Protein 7DVI (pdb70)

Solvent-accessible surface area: 7255 Å² total; per-residue (Å²): 140,124,14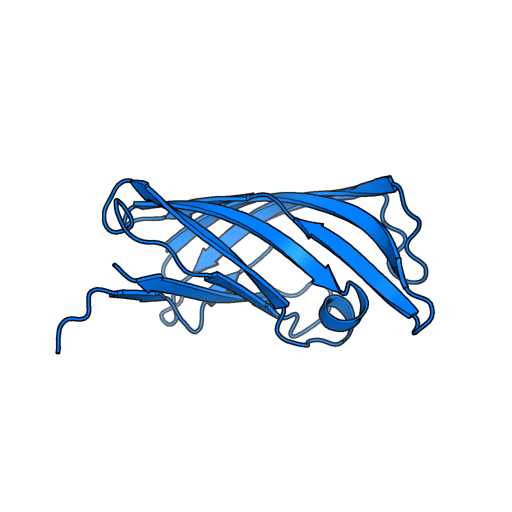4,118,52,25,69,29,95,37,2,94,5,18,93,82,149,58,104,74,98,11,70,78,91,82,6,74,91,41,32,65,1,55,20,82,10,40,0,35,21,94,87,133,111,94,1,10,48,0,90,9,93,24,44,0,108,98,98,114,169,78,38,21,11,23,0,54,10,32,2,50,0,96,16,142,38,10,46,0,47,0,64,5,98,6,32,13,46,50,14,75,115,27,67,92,11,8,2,88,6,69,8,84,58,45,67,0,156,68,8,85,20,98,4,28,23,76,30,100,93,95,150,92,38,24,44,0,58,0,11,0,57,92

Nearest PDB structures (foldseek):
  7dvi-assembly1_A-2  TM=1.008E+00  e=1.169E-26  Parafrankia colletiae
  7pxo-assembly2_C  TM=9.212E-01  e=8.641E-16  Micromonospora maris AB-18-032
  5dyq-assembly1_D  TM=9.225E-01  e=2.280E-15  Micromonospora maris AB-18-032
  8qfu-assembly1_B  TM=9.357E-01  e=4.906E-15  Micromonospora maris AB-18-032
  5bu3-assembly2_D  TM=8.632E-01  e=4.086E-08  Streptomyces rugosporus

Foldseek 3Di:
DDKDKDKFFQKWKAWPDKDWPAPLVDGDFFTKMWTKIWIAGNVRHTFFIKTWMKTQHDADPVGFGKMKIWIWTDTPQFIKTFIDIDRSVCQVVFHKDWGKMATDTGPRDVWIDIKIWGDPDPNGTITIMDMIMD

Organism: NCBI:txid573497

Radius of gyration: 14.9 Å; Cα contacts (8 Å, |Δi|>4): 375; chains: 1; bounding box: 47×28×32 Å

B-factor: mean 39.36, std 11.71, range [22.22, 91.81]

Sequence (134 aa):
GSHMSVVHEGIWEPQIRNEQNVNVADPQVGQIGSYYDELYDSSRRELLGITIGRYEIRYKKVGGAVLTYYSSEDLFLRRDGIIHAEGWADFNDVKNGVWVGYPAVGLDGVYRGLDGRREWRVIEPDQPVEARISLHG

Secondary structure (DSSP, 8-state):
----EEEEEEEEE-EEEEEE---SSS--TT-EEEEEEEEE-TTS-EEEEEEEEEEEEEE-TT--EEEEEEEEEEETTEEEEEEEEEEHHHHHTT--EEEEEEEEEETTBT-EEEEEEE-SSTTSPEEEEEEEE-

Structure (mmCIF, N/CA/C/O backbone):
data_7DVI
#
_entry.id   7DVI
#
_cell.length_a   104.437
_cell.length_b   104.437
_cell.length_c   67.661
_cell.angle_alpha   90.000
_cell.angle_beta   90.000
_cell.angle_gamma   120.000
#
_symmetry.space_group_name_H-M   'P 64 2 2'
#
loop_
_entity.id
_entity.type
_entity.pdbx_description
1 polymer 'AOC_like domain-containing protein'
2 non-polymer 1,2-ETHANEDIOL
3 non-polymer 'DIMETHYL SULFOXIDE'
4 water water
#
loop_
_atom_site.group_PDB
_atom_site.id
_atom_site.type_symbol
_atom_site.label_atom_id
_atom_site.label_alt_id
_atom_site.label_comp_id
_atom_site.label_asym_id
_atom_site.label_entity_id
_atom_site.label_seq_id
_atom_site.pdbx_PDB_ins_code
_atom_site.Cartn_x
_atom_site.Cartn_y
_atom_site.Cartn_z
_atom_site.occupancy
_atom_site.B_iso_or_equiv
_atom_site.auth_seq_id
_atom_site.auth_comp_id
_atom_site.auth_asym_id
_atom_site.auth_atom_id
_atom_site.pdbx_PDB_model_num
ATOM 1 N N . GLY A 1 18 ? -57.731 62.276 23.668 1.00 61.43 -2 GLY A N 1
ATOM 2 C CA . GLY A 1 18 ? -58.692 61.158 23.851 1.00 57.00 -2 GLY A CA 1
ATOM 3 C C . GLY A 1 18 ? -58.240 60.121 24.872 1.00 57.15 -2 GLY A C 1
ATOM 4 O O . GLY A 1 18 ? -58.704 60.188 26.018 1.00 49.56 -2 GLY A O 1
ATOM 5 N N . SER A 1 19 ? -57.427 59.142 24.459 1.00 50.08 -1 SER A N 1
ATOM 6 C CA . SER A 1 19 ? -57.127 57.913 25.227 1.00 43.74 -1 SER A CA 1
ATOM 7 C C . SER A 1 19 ? -55.675 57.960 25.740 1.00 51.79 -1 SER A C 1
ATOM 8 O O . SER A 1 19 ? -54.753 58.245 24.954 1.00 49.26 -1 SER A O 1
ATOM 11 N N . HIS A 1 20 ? -55.481 57.814 27.049 1.00 48.62 0 HIS A N 1
ATOM 12 C CA . HIS A 1 20 ? -54.163 57.853 27.740 1.00 46.01 0 HIS A CA 1
ATOM 13 C C . HIS A 1 20 ? -54.178 56.809 28.866 1.00 49.97 0 HIS A C 1
ATOM 14 O O . HIS A 1 20 ? -55.182 56.746 29.633 1.00 44.21 0 HIS A O 1
ATOM 21 N N . MET A 1 21 ? -53.138 55.972 28.919 1.00 36.18 1 MET A N 1
ATOM 22 C CA . MET A 1 21 ? -52.824 55.048 30.035 1.00 36.98 1 MET A CA 1
ATOM 23 C C . MET A 1 21 ? -51.410 55.398 30.506 1.00 38.74 1 MET A C 1
ATOM 24 O O . MET A 1 21 ? -50.505 55.504 29.621 1.00 34.97 1 MET A O 1
ATOM 29 N N . SER A 1 22 ? -51.213 55.603 31.806 1.00 34.49 2 SER A N 1
ATOM 30 C CA . SER A 1 22 ? -49.870 55.934 32.316 1.00 39.67 2 SER A CA 1
ATOM 31 C C . SER A 1 22 ? -49.665 55.494 33.757 1.00 41.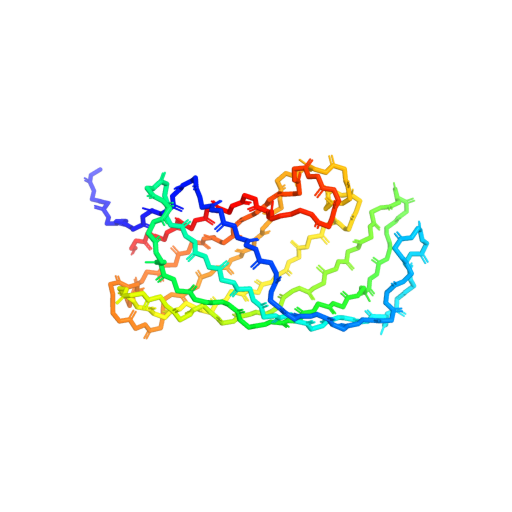20 2 SER A C 1
ATOM 32 O O . SER A 1 22 ? -50.675 55.302 34.521 1.00 36.44 2 SER A O 1
ATOM 35 N N . VAL A 1 23 ? -48.397 55.212 34.068 1.00 33.43 3 VAL A N 1
ATOM 36 C CA . VAL A 1 23 ? -47.871 54.987 35.439 1.00 31.16 3 VAL A CA 1
ATOM 37 C C . VAL A 1 23 ? -46.724 55.968 35.660 1.00 42.59 3 VAL A C 1
ATOM 38 O O . VAL A 1 23 ? -45.735 55.934 34.877 1.00 34.77 3 VAL A O 1
ATOM 42 N N . VAL A 1 24 ? -46.864 56.834 36.667 1.00 39.35 4 VAL A N 1
ATOM 43 C CA . VAL A 1 24 ? -45.868 57.885 36.975 1.00 38.11 4 VAL A CA 1
ATOM 44 C C . VAL A 1 24 ? -45.508 57.740 38.441 1.00 39.17 4 VAL A C 1
ATOM 45 O O . VAL A 1 24 ? -46.444 57.656 39.262 1.00 37.64 4 VAL A O 1
ATOM 49 N N . HIS A 1 25 ? -44.214 57.647 38.741 1.00 34.86 5 HIS A N 1
ATOM 50 C CA . HIS A 1 25 ? -43.654 57.760 40.106 1.00 34.04 5 HIS A CA 1
ATOM 51 C C . HIS A 1 25 ? -42.685 58.939 40.108 1.00 39.31 5 HIS A C 1
ATOM 52 O O . HIS A 1 25 ? -41.643 58.847 39.406 1.00 35.73 5 HIS A O 1
ATOM 59 N N . GLU A 1 26 ? -43.026 59.997 40.846 1.00 43.98 6 GLU A N 1
ATOM 60 C CA . GLU A 1 26 ? -42.253 61.264 40.974 1.00 44.51 6 GLU A CA 1
ATOM 61 C C . GLU A 1 26 ? -41.828 61.496 42.433 1.00 46.21 6 GLU A C 1
ATOM 62 O O . GLU A 1 26 ? -42.396 60.821 43.347 1.00 45.29 6 GLU A O 1
ATOM 68 N N . GLY A 1 27 ? -40.830 62.374 42.641 1.00 38.15 7 GLY A N 1
ATOM 69 C CA . GLY A 1 27 ? -40.260 62.669 43.976 1.00 37.30 7 GLY A CA 1
ATOM 70 C C . GLY A 1 27 ? -39.663 61.437 44.583 1.00 39.36 7 GLY A C 1
ATOM 71 O O . GLY A 1 27 ? -39.714 61.255 45.832 1.00 39.71 7 GLY A O 1
ATOM 72 N N . ILE A 1 28 ? -39.078 60.592 43.732 1.00 37.95 8 ILE A N 1
ATOM 73 C CA . ILE A 1 28 ? -38.336 59.413 44.231 1.00 34.88 8 ILE A CA 1
ATOM 74 C C . ILE A 1 28 ? -37.052 59.897 44.895 1.00 37.41 8 ILE A C 1
ATOM 75 O O . ILE A 1 28 ? -36.364 60.779 44.346 1.00 36.73 8 ILE A O 1
ATOM 80 N N . TRP A 1 29 ? -36.755 59.278 46.022 1.00 37.53 9 TRP A N 1
ATOM 81 C CA . TRP A 1 29 ? -35.529 59.445 46.822 1.00 41.96 9 TRP A CA 1
ATOM 82 C C . TRP A 1 29 ? -34.774 58.139 46.581 1.00 36.65 9 TRP A C 1
ATOM 83 O O . TRP A 1 29 ? -35.331 57.060 46.895 1.00 37.17 9 TRP A O 1
ATOM 94 N N . GLU A 1 30 ? -33.563 58.219 46.033 1.00 36.00 10 GLU A N 1
ATOM 95 C CA . GLU A 1 30 ? -32.843 57.027 45.502 1.00 36.46 10 GLU A CA 1
ATOM 96 C C . GLU A 1 30 ? -31.443 56.967 46.101 1.00 41.01 10 GLU A C 1
ATOM 97 O O . GLU A 1 30 ? -30.478 57.516 45.545 1.00 37.10 10 GLU A O 1
ATOM 103 N N . PRO A 1 31 ? -31.284 56.318 47.276 1.00 40.75 11 PRO A N 1
ATOM 104 C CA . PRO A 1 31 ? -29.961 56.158 47.856 1.00 41.38 11 PRO A CA 1
ATOM 105 C C . PRO A 1 31 ? -29.204 55.021 47.183 1.00 44.22 11 PRO A C 1
ATOM 106 O O . PRO A 1 31 ? -29.842 54.010 46.838 1.00 35.88 11 PRO A O 1
ATOM 110 N N . GLN A 1 32 ? -27.880 55.185 47.117 1.00 37.24 12 GLN A N 1
ATOM 111 C CA . GLN A 1 32 ? -26.959 54.186 46.546 1.00 44.17 12 GLN A CA 1
ATOM 112 C C . GLN A 1 32 ? -26.567 53.191 47.630 1.00 45.14 12 GLN A C 1
ATOM 113 O O . GLN A 1 32 ? -26.058 53.637 48.633 1.00 52.11 12 GLN A O 1
ATOM 119 N N . ILE A 1 33 ? -26.773 51.891 47.422 1.00 37.41 13 ILE A N 1
ATOM 120 C CA . ILE A 1 33 ? -26.427 50.844 48.415 1.00 39.24 13 ILE A CA 1
ATOM 121 C C . ILE A 1 33 ? -25.037 50.299 48.099 1.00 45.88 13 ILE A C 1
ATOM 122 O O . ILE A 1 33 ? -24.234 50.005 49.042 1.00 41.27 13 ILE A O 1
ATOM 127 N N . ARG A 1 34 ? -24.721 50.112 46.820 1.00 43.51 14 ARG A N 1
ATOM 128 C CA . ARG A 1 34 ? -23.341 49.676 46.454 1.00 38.84 14 ARG A CA 1
ATOM 129 C C . ARG A 1 34 ? -23.005 50.227 45.070 1.00 40.42 14 ARG A C 1
ATOM 130 O O . ARG A 1 34 ? -23.913 50.300 44.199 1.00 33.51 14 ARG A O 1
ATOM 138 N N . ASN A 1 35 ? -21.755 50.613 44.894 1.00 40.22 15 ASN A N 1
ATOM 139 C CA . ASN A 1 35 ? -21.289 51.088 43.580 1.00 35.09 15 ASN A CA 1
ATOM 140 C C . ASN A 1 35 ? -19.781 50.934 43.546 1.00 42.21 15 ASN A C 1
ATOM 141 O O . ASN A 1 35 ? -19.157 51.098 44.577 1.00 37.89 15 ASN A O 1
ATOM 146 N N . GLU A 1 36 ? -19.275 50.524 42.399 1.00 30.78 16 GLU A N 1
ATOM 147 C CA . GLU A 1 36 ? -17.826 50.368 42.127 1.00 33.74 16 GLU A CA 1
ATOM 148 C C . GLU A 1 36 ? -17.614 50.931 40.742 1.00 35.73 16 GLU A C 1
ATOM 149 O O . GLU A 1 36 ? -18.597 50.903 39.929 1.00 31.57 16 GLU A O 1
ATOM 155 N N . GLN A 1 37 ? -16.474 51.568 40.510 1.00 32.08 17 GLN A N 1
ATOM 156 C CA . GLN A 1 37 ? -16.225 52.230 39.209 1.00 34.50 17 GLN A CA 1
ATOM 157 C C . GLN A 1 37 ? -14.752 52.596 39.067 1.00 36.60 17 GLN A C 1
ATOM 158 O O . GLN A 1 37 ? -14.081 52.678 40.080 1.00 34.27 17 GLN A O 1
ATOM 164 N N . ASN A 1 38 ? -14.304 52.765 37.830 1.00 32.30 18 ASN A N 1
ATOM 165 C CA . ASN A 1 38 ? -12.928 53.264 37.558 1.00 33.88 18 ASN A CA 1
ATOM 166 C C . ASN A 1 38 ? -13.080 54.578 36.805 1.00 32.49 18 ASN A C 1
ATOM 167 O O . ASN A 1 38 ? -12.170 54.950 36.148 1.00 32.88 18 ASN A O 1
ATOM 172 N N . VAL A 1 39 ? -14.264 55.175 36.822 1.00 32.10 19 VAL A N 1
ATOM 173 C CA . VAL A 1 39 ? -14.530 56.490 36.210 1.00 36.00 19 VAL A CA 1
ATOM 174 C C . VAL A 1 39 ? -13.800 57.580 37.011 1.00 41.00 19 VAL A C 1
ATOM 175 O O . VAL A 1 39 ? -14.025 57.693 38.225 1.00 38.69 19 VAL A O 1
ATOM 179 N N . ASN A 1 40 ? -12.969 58.343 36.317 1.00 43.45 20 ASN A N 1
ATOM 180 C CA . ASN A 1 40 ? -12.270 59.538 36.858 1.00 38.76 20 ASN A CA 1
ATOM 181 C C . ASN A 1 40 ? -13.291 60.648 36.829 1.00 34.15 20 ASN A C 1
ATOM 182 O O . ASN A 1 40 ? -13.595 61.139 35.714 1.00 33.65 20 ASN A O 1
ATOM 187 N N . VAL A 1 41 ? -13.871 60.977 37.983 1.00 33.48 21 VAL A N 1
ATOM 188 C CA . VAL A 1 41 ? -15.071 61.854 37.989 1.00 40.93 21 VAL A CA 1
ATOM 189 C C . VAL A 1 41 ? -14.710 63.229 37.428 1.00 46.74 21 VAL A C 1
ATOM 190 O O . VAL A 1 41 ? -15.542 63.840 36.699 1.00 45.27 21 VAL A O 1
ATOM 194 N N . ALA A 1 42 ? -13.501 63.705 37.707 1.00 50.01 22 ALA A N 1
ATOM 195 C CA . ALA A 1 42 ? -13.096 65.081 37.344 1.00 49.28 22 ALA A CA 1
ATOM 196 C C . ALA A 1 42 ? -12.863 65.122 35.836 1.00 43.80 22 ALA A C 1
ATOM 197 O O . ALA A 1 42 ? -13.251 66.096 35.216 1.00 46.06 22 ALA A O 1
ATOM 199 N N . ASP A 1 43 ? -12.284 64.054 35.295 1.00 37.61 23 ASP A N 1
ATOM 200 C CA . ASP A 1 43 ? -11.696 63.966 33.946 1.00 41.78 23 ASP A CA 1
ATOM 201 C C . ASP A 1 43 ? -11.964 62.557 33.406 1.00 40.51 23 ASP A C 1
ATOM 202 O O . ASP A 1 43 ? -11.064 61.734 33.235 1.00 35.26 23 ASP A O 1
ATOM 207 N N . PRO A 1 44 ? -13.241 62.227 33.154 1.00 41.05 24 PRO A N 1
ATOM 208 C CA . PRO A 1 44 ? -13.608 60.886 32.663 1.00 38.44 24 PRO A CA 1
ATOM 209 C C . PRO A 1 44 ? -12.956 60.475 31.332 1.00 31.64 24 PRO A C 1
ATOM 210 O O . PRO A 1 44 ? -12.876 61.219 30.385 1.00 37.52 24 PRO A O 1
ATOM 214 N N . GLN A 1 45 ? -12.479 59.245 31.267 1.00 31.17 25 GLN A N 1
ATOM 215 C CA . GLN A 1 45 ? -11.881 58.697 30.037 1.00 32.54 25 GLN A CA 1
ATOM 216 C C . GLN A 1 45 ? -12.778 57.603 29.423 1.00 36.58 25 GLN A C 1
ATOM 217 O O . GLN A 1 45 ? -13.341 56.721 30.179 1.00 29.08 25 GLN A O 1
ATOM 223 N N . VAL A 1 46 ? -12.846 57.629 28.096 1.00 33.77 26 VAL A N 1
ATOM 224 C CA . VAL A 1 46 ? -13.612 56.647 27.278 1.00 34.23 26 VAL A CA 1
ATOM 225 C C . VAL A 1 46 ? -13.237 55.259 27.760 1.00 35.90 26 VAL A C 1
ATOM 226 O O . VAL A 1 46 ? -12.034 54.938 27.844 1.00 32.28 26 VAL A O 1
ATOM 230 N N . GLY A 1 47 ? -14.223 54.409 28.013 1.00 29.65 27 GLY A N 1
ATOM 231 C CA . GLY A 1 47 ? -13.955 53.010 28.374 1.00 27.85 27 GLY A CA 1
ATOM 232 C C . GLY A 1 47 ? -14.029 52.792 29.868 1.00 30.89 27 GLY A C 1
ATOM 233 O O . GLY A 1 47 ? -14.092 51.635 30.263 1.00 31.70 27 GLY A O 1
ATOM 234 N N . GLN A 1 48 ? -14.012 53.852 30.679 1.00 27.13 28 GLN A N 1
ATOM 235 C CA . GLN A 1 48 ? -14.233 53.717 32.133 1.00 26.02 28 GLN A CA 1
ATOM 236 C C . GLN A 1 48 ? -15.716 53.306 32.373 1.00 27.03 28 GLN A C 1
ATOM 237 O O . GLN A 1 48 ? -16.606 53.831 31.632 1.00 25.74 28 GLN A O 1
ATOM 243 N N . ILE A 1 49 ? -15.950 52.502 33.409 1.00 26.24 29 ILE A N 1
ATOM 244 C CA . ILE A 1 49 ? -17.305 51.965 33.750 1.00 26.43 29 ILE A CA 1
ATOM 245 C C . ILE A 1 49 ? -17.595 52.105 35.237 1.00 30.58 29 ILE A C 1
ATOM 246 O O . ILE A 1 49 ? -16.657 52.245 36.052 1.00 28.53 29 ILE A O 1
ATOM 251 N N . GLY A 1 50 ? -18.869 51.952 35.584 1.00 27.65 30 GLY A N 1
ATOM 252 C CA . GLY A 1 50 ? -19.312 51.734 36.961 1.00 28.94 30 GLY A CA 1
ATOM 253 C C . GLY A 1 50 ? -20.532 50.835 36.962 1.00 30.62 30 GLY A C 1
ATOM 254 O O . GLY A 1 50 ? -21.225 50.761 35.916 1.00 25.29 30 GLY A O 1
ATOM 255 N N . SER A 1 51 ? -20.760 50.169 38.076 1.00 28.84 31 SER A N 1
ATOM 256 C CA . SER A 1 51 ? -21.965 49.345 38.334 1.00 28.70 31 SER A CA 1
ATOM 257 C C . SER A 1 51 ? -22.531 49.819 39.667 1.00 35.19 31 SER A C 1
ATOM 258 O O . SER A 1 51 ? -21.737 50.248 40.586 1.00 32.15 31 SER A O 1
ATOM 261 N N . TYR A 1 52 ? -23.843 49.703 39.812 1.00 31.07 32 TYR A N 1
ATOM 262 C CA . TYR A 1 52 ? -24.539 50.245 40.987 1.00 30.31 32 TYR A CA 1
ATOM 263 C C . TYR A 1 52 ? -25.790 49.431 41.313 1.00 33.83 32 TYR A C 1
ATOM 264 O O . TYR A 1 52 ? -26.405 48.759 40.449 1.00 28.81 32 TYR A O 1
ATOM 273 N N . TYR A 1 53 ? -26.124 49.520 42.586 1.00 33.68 33 TYR A N 1
ATOM 274 C CA . TYR A 1 53 ? -27.324 48.942 43.244 1.00 32.44 33 TYR A CA 1
ATOM 275 C C . TYR A 1 53 ? -27.880 50.032 44.144 1.00 33.52 33 TYR A C 1
ATOM 276 O O . TYR A 1 53 ? -27.171 50.439 45.114 1.00 33.92 33 TYR A O 1
ATOM 285 N N . ASP A 1 54 ? -29.068 50.509 43.805 1.00 30.71 34 ASP A N 1
ATOM 286 C CA . ASP A 1 54 ? -29.761 51.646 44.456 1.00 31.56 34 ASP A CA 1
ATOM 287 C C . ASP A 1 54 ? -31.097 51.144 44.967 1.00 37.95 34 ASP A C 1
ATOM 288 O O . ASP A 1 54 ? -31.632 50.214 44.357 1.00 33.84 34 ASP A O 1
ATOM 293 N N . GLU A 1 55 ? -31.576 51.720 46.067 1.00 37.05 35 GLU A N 1
ATOM 294 C CA . GLU A 1 55 ? -32.995 51.604 46.447 1.00 33.47 35 GLU A CA 1
ATOM 295 C C . GLU A 1 55 ? -33.737 52.822 45.925 1.00 32.86 35 GLU A C 1
ATOM 296 O O . GLU A 1 55 ? -33.108 53.871 45.686 1.00 33.23 35 GLU A O 1
ATOM 302 N N . LEU A 1 56 ? -35.030 52.659 45.721 1.00 30.71 36 LEU A N 1
ATOM 303 C CA . LEU A 1 56 ? -35.930 53.766 45.404 1.00 35.10 36 LEU A CA 1
ATOM 304 C C . LEU A 1 56 ? -37.009 53.776 46.489 1.00 37.06 36 LEU A C 1
ATOM 305 O O . LEU A 1 56 ? -37.553 52.695 46.790 1.00 40.09 36 LEU A O 1
ATOM 310 N N . TYR A 1 57 ? -37.349 54.982 46.931 1.00 43.28 37 TYR A N 1
ATOM 311 C CA . TYR A 1 57 ? -38.437 55.294 47.878 1.00 41.13 37 TYR A CA 1
ATOM 312 C C . TYR A 1 57 ? -39.366 56.277 47.183 1.00 39.94 37 TYR A C 1
ATOM 313 O O . TYR A 1 57 ? -38.888 57.218 46.510 1.00 35.94 37 TYR A O 1
ATOM 322 N N . ASP A 1 58 ? -40.676 56.053 47.315 1.00 39.70 38 ASP A N 1
ATOM 323 C CA . ASP A 1 58 ? -41.688 56.964 46.731 1.00 38.06 38 ASP A CA 1
ATOM 324 C C . ASP A 1 58 ? -41.697 58.275 47.543 1.00 39.51 38 ASP A C 1
ATOM 325 O O . ASP A 1 58 ? -40.914 58.410 48.497 1.00 38.28 38 ASP A O 1
ATOM 330 N N . SER A 1 59 ? -42.513 59.235 47.128 1.00 41.54 39 SER A N 1
ATOM 331 C CA . SER A 1 59 ? -42.568 60.602 47.693 1.00 44.85 39 SER A CA 1
ATOM 332 C C . SER A 1 59 ? -43.003 60.547 49.165 1.00 50.67 39 SER A C 1
ATOM 333 O O . SER A 1 59 ? -42.783 61.531 49.854 1.00 48.07 39 SER A O 1
ATOM 336 N N . SER A 1 60 ? -43.535 59.419 49.628 1.00 45.53 40 SER A N 1
ATOM 337 C CA . SER A 1 60 ? -43.863 59.154 51.050 1.00 49.82 40 SER A CA 1
ATOM 338 C C . SER A 1 60 ? -42.718 58.432 51.761 1.00 50.97 40 SER A C 1
ATOM 339 O O . SER A 1 60 ? -42.916 58.061 52.906 1.00 60.53 40 SER A O 1
ATOM 342 N N . ARG A 1 61 ? -41.572 58.233 51.123 0.35 41.12 41 ARG A N 1
ATOM 343 C CA A ARG A 1 61 ? -40.384 57.548 51.709 0.50 43.85 41 ARG A CA 1
ATOM 344 C CA B ARG A 1 61 ? -40.410 57.574 51.765 0.50 42.19 41 ARG A CA 1
ATOM 345 C C . ARG A 1 61 ? -40.746 56.139 52.173 0.35 37.19 41 ARG A C 1
ATOM 346 O O . ARG A 1 61 ? -40.040 55.604 53.029 0.35 31.05 41 ARG A O 1
ATOM 361 N N . GLU A 1 62 ? -41.764 55.565 51.551 1.00 40.75 42 GLU A N 1
ATOM 362 C CA . GLU A 1 62 ? -41.991 54.093 51.518 1.00 42.40 42 GLU A CA 1
ATOM 363 C C . GLU A 1 62 ? -41.167 53.469 50.370 1.00 43.61 42 GLU A C 1
ATOM 364 O O . GLU A 1 62 ? -41.077 54.097 49.291 1.00 44.71 42 GLU A O 1
ATOM 370 N N . LEU A 1 63 ? -40.649 52.261 50.557 1.00 42.11 43 LEU A N 1
ATOM 371 C CA . LEU A 1 63 ? -39.919 51.483 49.520 1.00 43.06 43 LEU A CA 1
ATOM 372 C C . LEU A 1 63 ? -40.759 51.301 48.246 1.00 43.16 43 LEU A C 1
ATOM 373 O O . LEU A 1 63 ? -41.975 50.933 48.296 1.00 39.26 43 LEU A O 1
ATOM 378 N N . LEU A 1 64 ? -40.150 51.619 47.106 1.00 37.79 44 LEU A N 1
ATOM 379 C CA . LEU A 1 64 ? -40.775 51.394 45.785 1.00 36.12 44 LEU A CA 1
ATOM 380 C C . LEU A 1 64 ? -40.110 50.181 45.144 1.00 35.41 44 LEU A C 1
ATOM 381 O O . LEU A 1 64 ? -40.831 49.349 44.510 1.00 37.69 44 LEU A O 1
ATOM 386 N N . GLY A 1 65 ? -38.802 50.048 45.321 1.00 38.18 45 GLY A N 1
ATOM 387 C CA . GLY A 1 65 ? -38.031 48.876 44.897 1.00 36.88 45 GLY A CA 1
ATOM 388 C C . GLY A 1 65 ? -36.554 49.188 44.778 1.00 39.07 45 GLY A C 1
ATOM 389 O O . GLY A 1 65 ? -36.036 50.037 45.550 1.00 36.99 45 GLY A O 1
ATOM 390 N N . ILE A 1 66 ? -35.905 48.524 43.824 1.00 34.53 46 ILE A N 1
ATOM 391 C CA . ILE A 1 66 ? -34.434 48.610 43.624 1.00 31.84 46 ILE A CA 1
ATOM 392 C C . ILE A 1 66 ? -34.148 48.786 42.119 1.00 34.15 46 ILE A C 1
ATOM 393 O O . ILE A 1 66 ? -34.996 48.459 41.271 1.00 28.49 46 ILE A O 1
ATOM 398 N N . THR A 1 67 ? -32.947 49.266 41.809 1.00 32.34 47 THR A N 1
ATOM 399 C CA . THR A 1 67 ? -32.376 49.231 40.450 1.00 31.70 47 THR A CA 1
ATOM 400 C C . THR A 1 67 ? -30.949 48.697 40.529 1.00 30.06 47 THR A C 1
ATOM 401 O O . THR A 1 67 ? -30.190 48.983 41.493 1.00 32.81 47 THR A O 1
ATOM 405 N N . ILE A 1 68 ? -30.611 47.883 39.557 1.00 27.09 48 ILE A N 1
ATOM 406 C CA . ILE A 1 68 ? -29.264 47.315 39.378 1.00 28.02 48 ILE A CA 1
ATOM 407 C C . ILE A 1 68 ? -28.834 47.676 37.954 1.00 31.74 48 ILE A C 1
ATOM 408 O O . ILE A 1 68 ? -29.619 47.437 37.014 1.00 26.43 48 ILE A O 1
ATOM 413 N N . GLY A 1 69 ? -27.653 48.275 37.808 1.00 27.08 49 GLY A N 1
ATOM 414 C CA . GLY A 1 69 ? -27.273 48.802 36.499 1.00 28.62 49 GLY A CA 1
ATOM 415 C C . GLY A 1 69 ? -25.793 49.104 36.358 1.00 28.15 49 GLY A C 1
ATOM 416 O O . GLY A 1 69 ? -24.980 48.793 37.269 1.00 25.99 49 GLY A O 1
ATOM 417 N N . ARG A 1 70 ? -25.454 49.596 35.183 1.00 27.13 50 ARG A N 1
ATOM 418 C CA . ARG A 1 70 ? -24.034 49.951 34.904 1.00 28.41 50 ARG A CA 1
ATOM 419 C C . ARG A 1 70 ? -24.010 51.119 33.940 1.00 26.50 50 ARG A C 1
ATOM 420 O O . ARG A 1 70 ? -25.083 51.476 33.308 1.00 27.29 50 ARG A O 1
ATOM 428 N N . TYR A 1 71 ? -22.816 51.688 33.755 1.00 26.98 51 TYR A N 1
ATOM 429 C CA . TYR A 1 71 ? -22.646 52.840 32.838 1.00 26.12 51 TYR A CA 1
ATOM 430 C C . TYR A 1 71 ? -21.205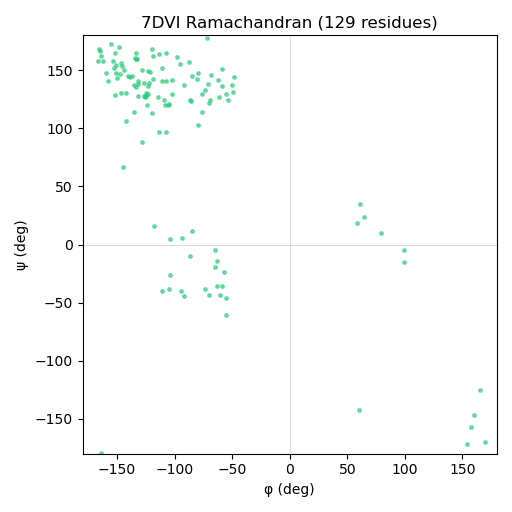 52.864 32.322 1.00 25.73 51 TYR A C 1
ATOM 431 O O . TYR A 1 71 ? -20.331 52.258 32.928 1.00 24.33 51 TYR A O 1
ATOM 440 N N . GLU A 1 72 ? -21.006 53.517 31.190 1.00 28.29 52 GLU A N 1
ATOM 441 C CA . GLU A 1 72 ? -19.718 53.484 30.468 1.00 27.02 52 GLU A CA 1
ATOM 442 C C . GLU A 1 72 ? -19.542 54.833 29.804 1.00 27.78 52 GLU A C 1
ATOM 443 O O . GLU A 1 72 ? -20.490 55.302 29.110 1.00 25.25 52 GLU A O 1
ATOM 449 N N . ILE A 1 73 ? -18.359 55.438 30.006 1.00 25.63 53 ILE A N 1
ATOM 450 C CA . ILE A 1 73 ? -18.001 56.664 29.243 1.00 26.97 53 ILE A CA 1
ATOM 451 C C . ILE A 1 73 ? -17.780 56.220 27.809 1.00 23.82 53 ILE A C 1
ATOM 452 O O . ILE A 1 73 ? -16.900 55.357 27.593 1.00 26.10 53 ILE A O 1
ATOM 457 N N . ARG A 1 74 ? -18.495 56.751 26.828 1.00 26.99 54 ARG A N 1
ATOM 458 C CA . ARG A 1 74 ? -18.383 56.134 25.485 1.00 25.75 54 ARG A CA 1
ATOM 459 C C . ARG A 1 74 ? -17.670 57.067 24.498 1.00 25.99 54 ARG A C 1
ATOM 460 O O . ARG A 1 74 ? -16.966 56.578 23.617 1.00 27.32 54 ARG A O 1
ATOM 468 N N . TYR A 1 75 ? -17.934 58.337 24.545 1.00 26.90 55 TYR A N 1
ATOM 469 C CA . TYR A 1 75 ? -17.303 59.288 23.593 1.00 30.76 55 TYR A CA 1
ATOM 470 C C . TYR A 1 75 ? -17.449 60.721 24.083 1.00 31.06 55 TYR A C 1
ATOM 471 O O . TYR A 1 75 ? -18.306 60.979 24.954 1.00 32.54 55 TYR A O 1
ATOM 480 N N . LYS A 1 76 ? -16.609 61.615 23.519 1.00 32.88 56 LYS A N 1
ATOM 481 C CA . LYS A 1 76 ? -16.617 63.063 23.839 1.00 34.57 56 LYS A CA 1
ATOM 482 C C . LYS A 1 76 ? -16.940 63.842 22.564 1.00 29.87 56 LYS A C 1
ATOM 483 O O . LYS A 1 76 ? -16.572 63.435 21.452 1.00 34.74 56 LYS A O 1
ATOM 489 N N . LYS A 1 77 ? -17.693 64.898 22.731 1.00 29.96 57 LYS A N 1
ATOM 490 C CA . LYS A 1 77 ? -18.025 65.777 21.606 1.00 31.42 57 LYS A CA 1
ATOM 491 C C . LYS A 1 77 ? -17.090 66.999 21.603 1.00 32.31 57 LYS A C 1
ATOM 492 O O . LYS A 1 77 ? -16.598 67.391 22.683 1.00 30.54 57 LYS A O 1
ATOM 498 N N . VAL A 1 78 ? -17.018 67.647 20.452 1.00 35.13 58 VAL A N 1
ATOM 499 C CA . VAL A 1 78 ? -16.167 68.856 20.211 1.00 39.84 58 VAL A CA 1
ATOM 500 C C . VAL A 1 78 ? -16.524 69.928 21.238 1.00 38.26 58 VAL A C 1
ATOM 501 O O . VAL A 1 78 ? -15.627 70.453 21.866 1.00 50.24 58 VAL A O 1
ATOM 505 N N . GLY A 1 79 ? -17.806 70.159 21.448 1.00 35.66 59 GLY A N 1
ATOM 506 C CA . GLY A 1 79 ? -18.369 71.052 22.464 1.00 38.20 59 GLY A CA 1
ATOM 507 C C . GLY A 1 79 ? -18.115 70.621 23.906 1.00 42.49 59 GLY A C 1
ATOM 508 O O . GLY A 1 79 ? -18.524 71.382 24.759 1.00 43.00 59 GLY A O 1
ATOM 509 N N . GLY A 1 80 ? -17.502 69.464 24.174 1.00 39.45 60 GLY A N 1
ATOM 510 C CA . GLY A 1 80 ? -17.130 69.047 25.544 1.00 37.97 60 GLY A CA 1
ATOM 511 C C . GLY A 1 80 ? -18.095 68.059 26.223 1.00 37.70 60 GLY A C 1
ATOM 512 O O . GLY A 1 80 ? -17.788 67.659 27.350 1.00 36.54 60 GLY A O 1
ATOM 513 N N . ALA A 1 81 ? -19.239 67.703 25.632 1.00 36.23 61 ALA A N 1
ATOM 514 C CA . ALA A 1 81 ? -20.165 66.724 26.247 1.00 32.95 61 ALA A CA 1
ATOM 515 C C . ALA A 1 81 ? -19.422 65.395 26.364 1.00 30.07 61 ALA A C 1
ATOM 516 O O . ALA A 1 81 ? -18.598 65.009 25.462 1.00 28.28 61 ALA A O 1
ATOM 518 N N . VAL A 1 82 ? -19.674 64.715 27.478 1.00 31.30 62 VAL A N 1
ATOM 519 C CA . VAL A 1 82 ? -19.097 63.384 27.787 1.00 29.35 62 VAL A CA 1
ATOM 520 C C . VAL A 1 82 ? -20.251 62.348 27.792 1.00 29.79 62 VAL A C 1
ATOM 521 O O . VAL A 1 82 ? -20.983 62.197 28.768 1.00 31.02 62 VAL A O 1
ATOM 525 N N . LEU A 1 83 ? -20.406 61.670 26.674 1.00 29.58 63 LEU A N 1
ATOM 526 C CA . LEU A 1 83 ? -21.585 60.831 26.413 1.00 28.71 63 LEU A CA 1
ATOM 527 C C . LEU A 1 83 ? -21.316 59.458 27.031 1.00 25.18 63 LEU A C 1
ATOM 528 O O . LEU A 1 83 ? -20.274 58.800 26.766 1.00 27.07 63 LEU A O 1
ATOM 533 N N . THR A 1 84 ? -22.243 59.114 27.902 1.00 26.28 64 THR A N 1
ATOM 534 C CA . THR A 1 84 ? -22.175 58.009 28.867 1.00 27.01 64 THR A CA 1
ATOM 535 C C . THR A 1 84 ? -23.416 57.122 28.638 1.00 26.49 64 THR A C 1
ATOM 536 O O . THR A 1 84 ? -24.546 57.666 28.634 1.00 25.98 64 THR A O 1
ATOM 540 N N . TYR A 1 85 ? -23.201 55.817 28.512 1.00 27.11 65 TYR A N 1
ATOM 541 C CA . TYR A 1 85 ? -24.290 54.851 28.220 1.00 26.66 65 TYR A CA 1
ATOM 542 C C . TYR A 1 85 ? -24.618 54.074 29.472 1.00 23.36 65 TYR A C 1
ATOM 543 O O . TYR A 1 85 ? -23.740 53.349 29.969 1.00 25.63 65 TYR A O 1
ATOM 552 N N . TYR A 1 86 ? -25.879 54.202 29.902 1.00 24.92 66 TYR A N 1
ATOM 553 C CA . TYR A 1 86 ? -26.450 53.562 31.102 1.00 23.56 66 TYR A CA 1
ATOM 554 C C . TYR A 1 86 ? -27.398 52.423 30.663 1.00 24.71 66 TYR A C 1
ATOM 555 O O . TYR A 1 86 ? -28.130 52.540 29.640 1.00 23.67 66 TYR A O 1
ATOM 564 N N . SER A 1 87 ? -27.345 51.337 31.404 1.00 24.42 67 SER A N 1
ATOM 565 C CA A SER A 1 87 ? -28.267 50.184 31.288 0.50 26.45 67 SER A CA 1
ATOM 566 C CA B SER A 1 87 ? -28.298 50.203 31.289 0.50 26.69 67 SER A CA 1
ATOM 567 C C . SER A 1 87 ? -28.624 49.695 32.684 1.00 26.98 67 SER A C 1
ATOM 568 O O . SER A 1 87 ? -27.662 49.400 33.458 1.00 26.30 67 SER A O 1
ATOM 573 N N . GLU A 1 88 ? -29.916 49.524 32.951 1.00 26.17 68 GLU A N 1
ATOM 574 C CA . GLU A 1 88 ? -30.341 49.029 34.264 1.00 25.53 68 GLU A CA 1
ATOM 575 C C . GLU A 1 88 ? -31.684 48.266 34.184 1.00 25.78 68 GLU A C 1
ATOM 576 O O . GLU A 1 88 ? -32.478 48.478 33.253 1.00 22.22 68 GLU A O 1
ATOM 582 N N . ASP A 1 89 ? -31.948 47.546 35.251 1.00 24.31 69 ASP A N 1
ATOM 583 C CA . ASP A 1 89 ? -33.259 46.881 35.502 1.00 26.22 69 ASP A CA 1
ATOM 584 C C . ASP A 1 89 ? -33.781 47.325 36.877 1.00 28.31 69 ASP A C 1
ATOM 585 O O . ASP A 1 89 ? -33.030 47.196 37.865 1.00 28.54 69 ASP A O 1
ATOM 590 N N . LEU A 1 90 ? -35.020 47.819 36.896 1.00 29.39 70 LEU A N 1
ATOM 591 C CA . LEU A 1 90 ? -35.747 48.289 38.099 1.00 29.76 70 LEU A CA 1
ATOM 592 C C . LEU A 1 90 ? -36.795 47.233 38.470 1.00 31.89 70 LEU A C 1
ATOM 593 O O . LEU A 1 90 ? -37.573 46.805 37.570 1.00 28.31 70 LEU A O 1
ATOM 598 N N . PHE A 1 91 ? -36.674 46.716 39.689 1.00 30.71 71 PHE A N 1
ATOM 599 C CA . PHE A 1 91 ? -37.569 45.691 40.283 1.00 32.18 71 PHE A CA 1
ATOM 600 C C . PHE A 1 91 ? -38.401 46.418 41.342 1.00 33.16 71 PHE A C 1
ATOM 601 O O . PHE A 1 91 ? -37.840 46.796 42.379 1.00 38.84 71 PHE A O 1
ATOM 609 N N . LEU A 1 92 ? -39.597 46.828 40.975 1.00 32.01 72 LEU A N 1
ATOM 610 C CA . LEU A 1 92 ? -40.472 47.658 41.831 1.00 34.01 72 LEU A CA 1
ATOM 611 C C . LEU A 1 92 ? -41.662 46.844 42.383 1.00 39.09 72 LEU A C 1
ATOM 612 O O . LEU A 1 92 ? -41.919 45.709 41.907 1.00 33.18 72 LEU A O 1
ATOM 617 N N . ARG A 1 93 ? -42.323 47.403 43.413 1.00 40.38 73 ARG A N 1
ATOM 618 C CA A ARG A 1 93 ? -43.460 46.754 44.124 0.50 39.59 73 ARG A CA 1
ATOM 619 C CA B ARG A 1 93 ? -43.463 46.750 44.117 0.50 39.28 73 ARG A CA 1
ATOM 620 C C . ARG A 1 93 ? -44.550 46.425 43.076 1.00 38.88 73 ARG A C 1
ATOM 621 O O . ARG A 1 93 ? -45.114 45.348 43.154 1.00 42.13 73 ARG A O 1
ATOM 636 N N . ASP A 1 94 ? -44.749 47.284 42.074 1.00 36.62 74 ASP A N 1
ATOM 637 C CA . ASP A 1 94 ? -45.845 47.177 41.075 1.00 35.92 74 ASP A CA 1
ATOM 638 C C . ASP A 1 94 ? -45.369 46.657 39.694 1.00 37.92 74 ASP A C 1
ATOM 639 O O . ASP A 1 94 ? -46.194 46.558 38.785 1.00 33.03 74 ASP A O 1
ATOM 644 N N . GLY A 1 95 ? -44.102 46.260 39.513 1.00 36.64 75 GLY A N 1
ATOM 645 C CA . GLY A 1 95 ? -43.663 45.665 38.237 1.00 35.34 75 GLY A CA 1
ATOM 646 C C . GLY A 1 95 ? -42.166 45.865 37.972 1.00 33.41 75 GLY A C 1
ATOM 647 O O . GLY A 1 95 ? -41.411 46.183 38.916 1.00 31.86 75 GLY A O 1
ATOM 648 N N . ILE A 1 96 ? -41.743 45.509 36.761 1.00 33.29 76 ILE A N 1
ATOM 649 C CA . ILE A 1 96 ? -40.292 45.432 36.372 1.00 29.78 76 ILE A CA 1
ATOM 650 C C . ILE A 1 96 ? -40.139 46.270 35.118 1.00 31.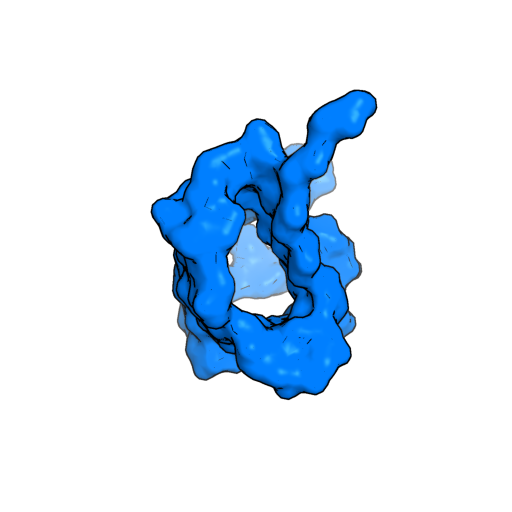39 76 ILE A C 1
ATOM 651 O O . ILE A 1 96 ? -41.038 46.226 34.284 1.00 27.65 76 ILE A O 1
ATOM 656 N N . ILE A 1 97 ? -39.035 47.037 35.046 1.00 32.93 77 ILE A N 1
ATOM 657 C CA . ILE A 1 97 ? -38.729 47.986 33.942 1.00 29.58 77 ILE A CA 1
ATOM 658 C C . ILE A 1 97 ? -37.263 47.770 33.514 1.00 26.13 77 ILE A C 1
ATOM 659 O O . ILE A 1 97 ? -36.389 47.612 34.404 1.00 25.09 77 ILE A O 1
ATOM 664 N N . HIS A 1 98 ? -37.0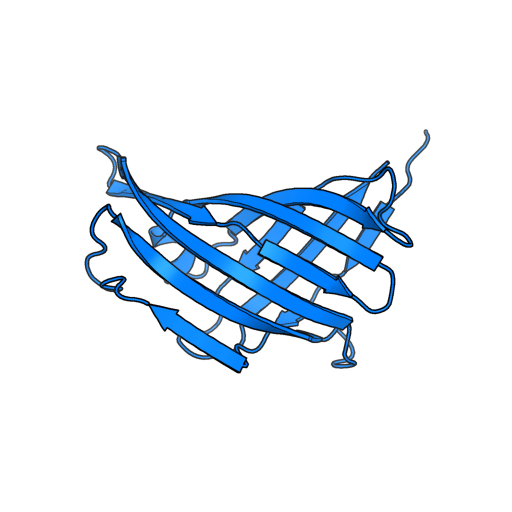35 47.721 32.206 1.00 26.31 78 HIS A N 1
ATOM 665 C CA . HIS A 1 98 ? -35.670 47.808 31.626 1.00 25.33 78 HIS A CA 1
ATOM 666 C C . HIS A 1 98 ? -35.477 49.213 31.077 1.00 23.96 78 HIS A C 1
ATOM 667 O O . HIS A 1 98 ? -36.337 49.699 30.320 1.00 25.20 78 HIS A O 1
ATOM 674 N N . ALA A 1 99 ? -34.360 49.870 31.452 1.00 24.52 79 ALA A N 1
ATOM 675 C CA . ALA A 1 99 ? -34.074 51.237 30.989 1.00 23.31 79 ALA A CA 1
ATOM 676 C C . ALA A 1 99 ? -32.586 51.320 30.554 1.00 24.08 79 ALA A C 1
ATOM 677 O O . ALA A 1 99 ? -31.738 50.657 31.166 1.00 24.66 79 ALA A O 1
ATOM 679 N N . GLU A 1 100 ? -32.345 51.974 29.433 1.00 26.34 80 GLU A N 1
ATOM 680 C CA . GLU A 1 100 ? -30.980 52.168 28.908 1.00 24.01 80 GLU A CA 1
ATOM 681 C C . GLU A 1 100 ? -30.966 53.350 27.937 1.00 26.48 80 GLU A C 1
ATOM 682 O O . GLU A 1 100 ? -31.978 53.646 27.223 1.00 25.92 80 GLU A O 1
ATOM 688 N N . GLY A 1 101 ? -29.821 54.041 27.927 1.00 23.99 81 GLY A N 1
ATOM 689 C CA . GLY A 1 101 ? -29.590 55.107 26.941 1.00 26.11 81 GLY A CA 1
ATOM 690 C C . GLY A 1 101 ? -28.545 56.074 27.446 1.00 24.86 81 GLY A C 1
ATOM 691 O O . GLY A 1 101 ? -27.720 55.677 28.280 1.00 25.59 81 GLY A O 1
ATOM 692 N N . TRP A 1 102 ? -28.597 57.268 26.901 1.00 27.23 82 TRP A N 1
ATOM 693 C CA . TRP A 1 102 ? -27.488 58.255 26.925 1.00 28.09 82 TRP A CA 1
ATOM 694 C C . TRP A 1 102 ? -27.750 59.330 27.955 1.00 27.97 82 TRP A C 1
ATOM 695 O O . TRP A 1 102 ? -28.893 59.868 28.022 1.00 28.11 82 TRP A O 1
ATOM 706 N N . ALA A 1 103 ? -26.662 59.717 28.621 1.00 29.14 83 ALA A N 1
ATOM 707 C CA . ALA A 1 103 ? -26.594 60.921 29.458 1.00 28.93 83 ALA A CA 1
ATOM 708 C C . ALA A 1 103 ? -25.230 61.624 29.212 1.00 26.99 83 ALA A C 1
ATOM 709 O O . ALA A 1 103 ? -24.187 60.955 28.982 1.00 26.34 83 ALA A O 1
ATOM 711 N N . ASP A 1 104 ? -25.270 62.933 29.242 1.00 29.31 84 ASP A N 1
ATOM 712 C CA . ASP A 1 104 ? -24.047 63.780 29.310 1.00 31.74 84 ASP A CA 1
ATOM 713 C C . ASP A 1 104 ? -23.524 63.725 30.744 1.00 29.83 84 ASP A C 1
ATOM 714 O O . ASP A 1 104 ? -24.227 64.194 31.670 1.00 31.64 84 ASP A O 1
ATOM 719 N N . PHE A 1 105 ? -22.352 63.152 30.958 1.00 30.12 85 PHE A N 1
ATOM 720 C CA . PHE A 1 105 ? -21.748 63.083 32.318 1.00 33.05 85 PHE A CA 1
ATOM 721 C C . PHE A 1 105 ? -21.589 64.484 32.950 1.00 36.33 85 PHE A C 1
ATOM 722 O O . PHE A 1 105 ? -21.675 64.593 34.199 1.00 32.71 85 PHE A O 1
ATOM 730 N N . ASN A 1 106 ? -21.513 65.532 32.139 1.00 33.33 86 ASN A N 1
ATOM 731 C CA . ASN A 1 106 ? -21.413 66.935 32.621 1.00 38.00 86 ASN A CA 1
ATOM 732 C C . ASN A 1 106 ? -22.744 67.323 33.245 1.00 40.64 86 ASN A C 1
ATOM 733 O O . ASN A 1 106 ? -22.710 67.871 34.363 1.00 36.39 86 ASN A O 1
ATOM 738 N N . ASP A 1 107 ? -23.864 66.968 32.591 1.00 36.34 87 ASP A N 1
ATOM 739 C CA . ASP A 1 107 ? -25.238 67.200 33.096 1.00 36.08 87 ASP A CA 1
ATOM 740 C C . ASP A 1 107 ? -25.382 66.459 34.419 1.00 36.84 87 ASP A C 1
ATOM 741 O O . ASP A 1 107 ? -25.891 67.032 35.410 1.00 40.55 87 ASP A O 1
ATOM 746 N N . VAL A 1 108 ? -24.885 65.226 34.467 1.00 34.56 88 VAL A N 1
ATOM 747 C CA . VAL A 1 108 ? -24.924 64.417 35.707 1.00 35.18 88 VAL A CA 1
ATOM 748 C C . VAL A 1 108 ? -24.260 65.207 36.839 1.00 40.40 88 VAL A C 1
ATOM 749 O O . VAL A 1 108 ? -24.918 65.461 37.875 1.00 39.46 88 VAL A O 1
ATOM 753 N N . LYS A 1 109 ? -22.985 65.537 36.668 1.00 41.49 89 LYS A N 1
ATOM 754 C CA . LYS A 1 109 ? -22.173 66.214 37.715 1.00 41.92 89 LYS A CA 1
ATOM 755 C C . LYS A 1 109 ? -22.797 67.560 38.111 1.00 46.29 89 LYS A C 1
ATOM 756 O O . LYS A 1 109 ? -22.710 67.898 39.294 1.00 44.49 89 LYS A O 1
ATOM 762 N N . ASN A 1 110 ? -23.389 68.291 37.168 1.00 43.83 90 ASN A N 1
ATOM 763 C CA . ASN A 1 110 ? -23.945 69.648 37.395 1.00 45.18 90 ASN A CA 1
ATOM 764 C C . ASN A 1 110 ? -25.384 69.608 37.942 1.00 50.81 90 ASN A C 1
ATOM 765 O O . ASN A 1 110 ? -26.026 70.681 37.907 1.00 42.90 90 ASN A O 1
ATOM 770 N N . GLY A 1 111 ? -25.920 68.450 38.382 1.00 43.13 91 GLY A N 1
ATOM 771 C CA . GLY A 1 111 ? -27.295 68.385 38.926 1.00 41.23 91 GLY A CA 1
ATOM 772 C C . GLY A 1 111 ? -28.377 68.713 37.897 1.00 39.15 91 GLY A C 1
ATOM 773 O O . GLY A 1 111 ? -29.513 69.088 38.285 1.00 46.67 91 GLY A O 1
ATOM 774 N N . VAL A 1 112 ? -28.091 68.548 36.613 1.00 37.17 92 VAL A N 1
ATOM 775 C CA . VAL A 1 112 ? -29.123 68.640 35.543 1.00 38.07 92 VAL A CA 1
ATOM 776 C C . VAL A 1 112 ? -29.860 67.299 35.508 1.00 37.66 92 VAL A C 1
ATOM 777 O O . VAL A 1 112 ? -29.198 66.248 35.686 1.00 38.93 92 VAL A O 1
ATOM 781 N N . TRP A 1 113 ? -31.162 67.366 35.273 1.00 36.51 93 TRP A N 1
ATOM 782 C CA . TRP A 1 113 ? -31.997 66.187 34.950 1.00 39.00 93 TRP A CA 1
ATOM 783 C C . TRP A 1 113 ? -31.389 65.430 33.769 1.00 36.86 93 TRP A C 1
ATOM 784 O O . TRP A 1 113 ? -31.190 66.021 32.679 1.00 38.60 93 TRP A O 1
ATOM 795 N N . VAL A 1 114 ? -31.128 64.143 33.968 1.00 35.92 94 VAL A N 1
ATOM 796 C CA . VAL A 1 114 ? -30.783 63.246 32.839 1.00 33.69 94 VAL A CA 1
ATOM 797 C C . VAL A 1 114 ? -31.829 62.137 32.776 1.00 36.44 94 VAL A C 1
ATOM 798 O O . VAL A 1 114 ? -32.601 61.962 33.734 1.00 32.08 94 VAL A O 1
ATOM 802 N N . GLY A 1 115 ? 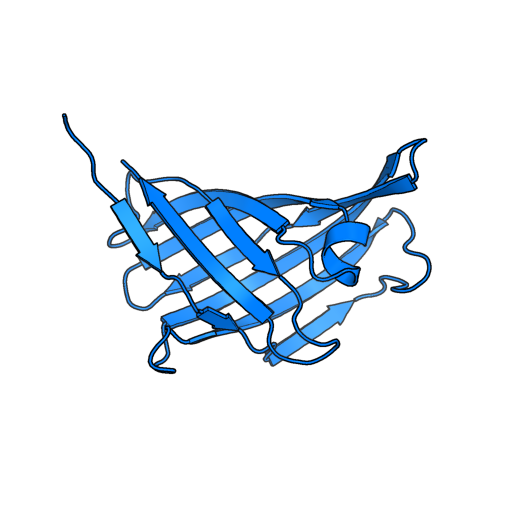-31.821 61.387 31.691 1.00 33.81 95 GLY A N 1
ATOM 803 C CA . GLY A 1 115 ? -32.498 60.076 31.639 1.00 32.10 95 GLY A CA 1
ATOM 804 C C . GLY A 1 115 ? -32.567 59.541 30.229 1.00 30.88 95 GLY A C 1
ATOM 805 O O . GLY A 1 115 ? -31.923 60.120 29.302 1.00 26.47 95 GLY A O 1
ATOM 806 N N . TYR A 1 116 ? -33.336 58.464 30.056 1.00 29.17 96 TYR A N 1
ATOM 807 C CA . TYR A 1 116 ? -33.314 57.681 28.802 1.00 28.46 96 TYR A CA 1
ATOM 808 C C . TYR A 1 116 ? -34.532 56.750 28.766 1.00 29.50 96 TYR A C 1
ATOM 809 O O . TYR A 1 116 ? -35.254 56.589 29.766 1.00 27.07 96 TYR A O 1
ATOM 818 N N . PRO A 1 117 ? -34.788 56.155 27.592 1.00 28.61 97 PRO A N 1
ATOM 819 C CA . PRO A 1 117 ? -35.964 55.309 27.405 1.00 31.28 97 PRO A CA 1
ATOM 820 C C . PRO A 1 117 ? -36.024 54.120 28.370 1.00 29.02 97 PRO A C 1
ATOM 821 O O . PRO A 1 117 ? -35.026 53.549 28.761 1.00 24.97 97 PRO A O 1
ATOM 825 N N . ALA A 1 118 ? -37.272 53.744 28.643 1.00 27.58 98 ALA A N 1
ATOM 826 C CA . ALA A 1 118 ? -37.639 52.652 29.540 1.00 25.83 98 ALA A CA 1
ATOM 827 C C . ALA A 1 118 ? -38.832 51.895 28.932 1.00 26.18 98 ALA A C 1
ATOM 828 O O . ALA A 1 118 ? -39.663 52.520 28.261 1.00 25.30 98 ALA A O 1
ATOM 830 N N . VAL A 1 119 ? -38.846 50.592 29.143 1.00 29.48 99 VAL A N 1
ATOM 831 C CA . VAL A 1 119 ? -39.917 49.690 28.638 1.00 29.75 99 VAL A CA 1
ATOM 832 C C . VAL A 1 119 ? -40.362 48.814 29.804 1.00 27.25 99 VAL A C 1
ATOM 833 O O . VAL A 1 119 ? -39.508 48.252 30.538 1.00 29.03 99 VAL A O 1
ATOM 837 N N . GLY A 1 120 ? -41.674 48.616 29.929 1.00 31.34 100 GLY A N 1
ATOM 838 C CA . GLY A 1 120 ? -42.235 47.693 30.929 1.00 23.27 100 GLY A CA 1
ATOM 839 C C . GLY A 1 120 ? -42.020 46.266 30.533 1.00 23.70 100 GLY A C 1
ATOM 840 O O . GLY A 1 120 ? -42.248 45.940 29.381 1.00 27.19 100 GLY A O 1
ATOM 841 N N . LEU A 1 121 ? -41.562 45.468 31.475 1.00 23.64 101 LEU A N 1
ATOM 842 C CA . LEU A 1 121 ? -41.448 44.019 31.318 1.00 26.79 101 LEU A CA 1
ATOM 843 C C . LEU A 1 121 ? -42.574 43.291 32.076 1.00 31.41 101 LEU A C 1
ATOM 844 O O . LEU A 1 121 ? -42.892 42.177 31.657 1.00 32.48 101 LEU A O 1
ATOM 849 N N . ASP A 1 122 ? -43.150 43.847 33.135 1.00 35.46 102 ASP A N 1
ATOM 850 C CA . ASP A 1 122 ? -43.967 43.014 34.051 1.00 35.24 102 ASP A CA 1
ATOM 851 C C . ASP A 1 122 ? -44.857 43.896 34.908 1.00 38.33 102 ASP A C 1
ATOM 852 O O . ASP A 1 122 ? -44.552 45.086 35.076 1.00 33.03 102 ASP A O 1
ATOM 857 N N . GLY A 1 123 ? -45.948 43.304 35.438 1.00 33.48 103 GLY A N 1
ATOM 858 C CA . GLY A 1 123 ? -46.865 44.036 36.323 1.00 29.14 103 GLY A CA 1
ATOM 859 C C . GLY A 1 123 ? -47.447 45.218 35.606 1.00 26.34 103 GLY A C 1
ATOM 860 O O . GLY A 1 123 ? -47.795 45.110 34.401 1.00 31.03 103 GLY A O 1
ATOM 861 N N . VAL A 1 124 ? -47.626 46.337 36.295 1.00 29.74 104 VAL A N 1
ATOM 862 C CA . VAL A 1 124 ? -48.450 47.447 35.717 1.00 34.19 104 VAL A CA 1
ATOM 863 C C . VAL A 1 124 ? -47.771 48.029 34.458 1.00 35.48 104 VAL A C 1
ATOM 864 O O . VAL A 1 124 ? -48.461 48.715 33.688 1.00 33.35 104 VAL A O 1
ATOM 868 N N . TYR A 1 125 ? -46.462 47.807 34.256 1.00 33.12 105 TYR A N 1
ATOM 869 C CA . TYR A 1 125 ? -45.697 48.474 33.159 1.00 33.26 105 TYR A CA 1
ATOM 870 C C . TYR A 1 125 ? -45.795 47.689 31.842 1.00 35.74 105 TYR A C 1
ATOM 871 O O . TYR A 1 125 ? -45.313 48.152 30.776 1.00 31.98 105 TYR A O 1
ATOM 880 N N . ARG A 1 126 ? -46.338 46.476 31.903 1.00 33.75 106 ARG A N 1
ATOM 881 C CA . ARG A 1 126 ? -46.399 45.596 30.717 1.00 34.52 106 ARG A CA 1
ATOM 882 C C . ARG A 1 126 ? -47.227 46.285 29.640 1.00 34.56 106 ARG A C 1
ATOM 883 O O . ARG A 1 126 ? -48.295 46.836 29.949 1.00 38.25 106 ARG A O 1
ATOM 891 N N . GLY A 1 127 ? -46.659 46.408 28.437 1.00 29.51 107 GLY A N 1
ATOM 892 C CA . GLY A 1 127 ? -47.276 47.105 27.301 1.00 29.38 107 GLY A CA 1
ATOM 893 C C . GLY A 1 127 ? -47.165 48.604 27.371 1.00 26.88 107 GLY A C 1
ATOM 894 O O . GLY A 1 127 ? -47.772 49.298 26.509 1.00 30.13 107 GLY A O 1
ATOM 895 N N . LEU A 1 128 ? -46.375 49.117 28.313 1.00 26.65 108 LEU A N 1
ATOM 896 C CA . LEU A 1 128 ? -46.085 50.556 28.396 1.00 25.06 108 LEU A CA 1
ATOM 897 C C . LEU A 1 128 ? -44.583 50.829 28.091 1.00 26.78 108 LEU A C 1
ATOM 898 O O . LEU A 1 128 ? -43.771 49.961 28.383 1.00 26.45 108 LEU A O 1
ATOM 903 N N . ASP A 1 129 ? -44.260 52.078 27.802 1.00 31.26 109 ASP A N 1
ATOM 904 C CA . ASP A 1 129 ? -42.838 52.525 27.706 1.00 30.81 109 ASP A CA 1
ATOM 905 C C . ASP A 1 129 ? -42.811 54.028 27.989 1.00 30.59 109 ASP A C 1
ATOM 906 O O . ASP A 1 129 ? -43.884 54.648 28.122 1.00 29.93 109 ASP A O 1
ATOM 911 N N . GLY A 1 130 ? -41.604 54.614 28.106 1.00 29.58 110 GLY A N 1
ATOM 912 C CA . GLY A 1 130 ? -41.442 56.017 28.513 1.00 28.23 110 GLY A CA 1
ATOM 913 C C . GLY A 1 130 ? -39.988 56.284 28.908 1.00 31.25 110 GLY A C 1
ATOM 914 O O . GLY A 1 130 ? -39.082 55.912 28.131 1.00 26.04 110 GLY A O 1
ATOM 915 N N . ARG A 1 131 ? -39.762 56.797 30.102 1.00 30.76 111 ARG A N 1
ATOM 916 C CA . ARG A 1 131 ? -38.449 57.320 30.506 1.00 34.05 111 ARG A CA 1
ATOM 917 C C . ARG A 1 131 ? -38.248 57.092 31.978 1.00 34.14 111 ARG A C 1
ATOM 918 O O . ARG A 1 131 ? -39.244 57.074 32.741 1.00 33.32 111 ARG A O 1
ATOM 926 N N . ARG A 1 132 ? -36.987 56.864 32.310 1.00 28.20 112 ARG A N 1
ATOM 927 C CA . ARG A 1 132 ? -36.427 56.779 33.671 1.00 26.65 112 ARG A CA 1
ATOM 928 C C . ARG A 1 132 ? -35.497 57.993 33.712 1.00 32.68 112 ARG A C 1
ATOM 929 O O . ARG A 1 132 ? -34.708 58.150 32.805 1.00 29.19 112 ARG A O 1
ATOM 937 N N . GLU A 1 133 ? -35.657 58.837 34.713 1.00 31.98 113 GLU A N 1
ATOM 938 C CA . GLU A 1 133 ? -34.931 60.117 34.817 1.00 32.79 113 GLU A CA 1
ATOM 939 C C . GLU A 1 133 ? -34.398 60.234 36.231 1.00 35.80 113 GLU A C 1
ATOM 940 O O . GLU A 1 133 ? -34.932 59.552 37.131 1.00 34.37 113 GLU A O 1
ATOM 946 N N . TRP A 1 134 ? -33.388 61.083 36.420 1.00 33.39 114 TRP A N 1
ATOM 947 C CA . TRP A 1 134 ? -32.816 61.336 37.762 1.00 32.58 114 TRP A CA 1
ATOM 948 C C . TRP A 1 134 ? -31.968 62.599 37.679 1.00 36.85 114 TRP A C 1
ATOM 949 O O . TRP A 1 134 ? -31.638 63.034 36.552 1.00 33.69 114 TRP A O 1
ATOM 960 N N . ARG A 1 135 ? -31.613 63.135 38.841 1.00 37.32 115 ARG A N 1
ATOM 961 C CA . ARG A 1 135 ? -30.631 64.242 38.957 1.00 37.90 115 ARG A CA 1
ATOM 962 C C . ARG A 1 135 ? -29.924 64.147 40.303 1.00 39.44 115 ARG A C 1
ATOM 963 O O . ARG A 1 135 ? -30.503 63.658 41.307 1.00 38.64 115 ARG A O 1
ATOM 971 N N . VAL A 1 136 ? -28.663 64.571 40.297 1.00 43.40 116 VAL A N 1
ATOM 972 C CA . VAL A 1 136 ? -27.857 64.689 41.532 1.00 43.85 116 VAL A CA 1
ATOM 973 C C . VAL A 1 136 ? -28.330 65.946 42.265 1.00 42.87 116 VAL A C 1
ATOM 974 O O . VAL A 1 136 ? -28.489 67.022 41.603 1.00 44.53 116 VAL A O 1
ATOM 978 N N . ILE A 1 137 ? -28.630 65.812 43.554 1.00 48.72 117 ILE A N 1
ATOM 979 C CA . ILE A 1 137 ? -28.917 66.991 44.431 1.00 53.93 117 ILE A CA 1
ATOM 980 C C . ILE A 1 137 ? -27.585 67.393 45.074 1.00 48.98 117 ILE A C 1
ATOM 981 O O . ILE A 1 137 ? -27.204 68.532 44.982 1.00 49.21 117 ILE A O 1
ATOM 986 N N . GLU A 1 138 ? -26.828 66.424 45.542 1.00 52.52 118 GLU A N 1
ATOM 987 C CA . GLU A 1 138 ? -25.667 66.653 46.405 1.00 58.73 118 GLU A CA 1
ATOM 988 C C . GLU A 1 138 ? -24.730 65.495 46.140 1.00 54.57 118 GLU A C 1
ATOM 989 O O . GLU A 1 138 ? -25.163 64.356 46.217 1.00 49.37 118 GLU A O 1
ATOM 995 N N . PRO A 1 139 ? -23.437 65.723 45.838 1.00 55.94 119 PRO A N 1
ATOM 996 C CA . PRO A 1 139 ? -22.510 64.610 45.644 1.00 56.37 119 PRO A CA 1
ATOM 997 C C . PRO A 1 139 ? -22.580 63.614 46.812 1.00 59.74 119 PRO A C 1
ATOM 998 O O . PRO A 1 139 ? -22.721 64.057 47.927 1.00 67.82 119 PRO A O 1
ATOM 1002 N N . ASP A 1 140 ? -22.566 62.312 46.508 1.00 55.29 120 ASP A N 1
ATOM 1003 C CA . ASP A 1 140 ? -22.550 61.168 47.459 1.00 62.67 120 ASP A CA 1
ATOM 1004 C C . ASP A 1 140 ? -23.762 61.190 48.394 1.00 61.36 120 ASP A C 1
ATOM 1005 O O . ASP A 1 140 ? -23.680 60.512 49.428 1.00 73.23 120 ASP A O 1
ATOM 1010 N N . GLN A 1 141 ? -24.821 61.924 48.028 1.00 55.32 121 GLN A N 1
ATOM 1011 C CA . GLN A 1 141 ? -26.171 61.939 48.657 1.00 51.40 121 GLN A CA 1
ATOM 1012 C C . GLN A 1 141 ? -27.185 61.311 47.713 1.00 54.41 121 GLN A C 1
ATOM 1013 O O . GLN A 1 141 ? -27.096 61.454 46.496 1.00 49.74 121 GLN A O 1
ATOM 1019 N N . PRO A 1 142 ? -28.266 60.716 48.231 1.00 52.63 122 PRO A N 1
ATOM 1020 C CA . PRO A 1 142 ? -29.288 60.157 47.359 1.00 43.59 122 PRO A CA 1
ATOM 1021 C C . PRO A 1 142 ? -29.753 61.099 46.248 1.00 44.58 122 PRO A C 1
ATOM 1022 O O . PRO A 1 142 ? -29.942 62.295 46.389 1.00 42.46 122 PRO A O 1
ATOM 1026 N N . VAL A 1 143 ? -30.033 60.485 45.119 1.00 38.35 123 VAL A N 1
ATOM 1027 C CA . VAL A 1 143 ? -30.476 61.198 43.900 1.00 35.03 123 VAL A CA 1
ATOM 1028 C C . VAL A 1 143 ? -32.01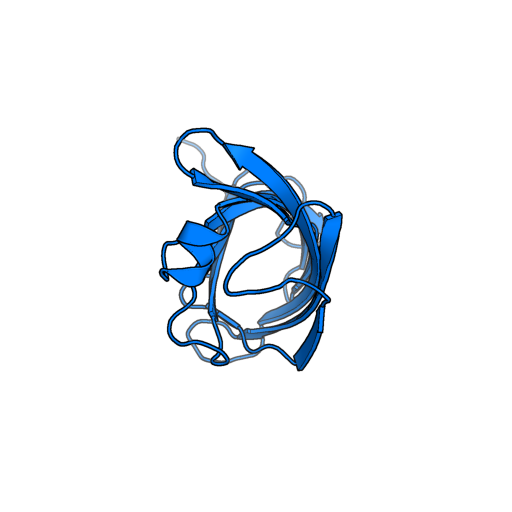0 61.343 43.937 1.00 34.16 123 VAL A C 1
ATOM 1029 O O . VAL A 1 143 ? -32.658 60.671 44.681 1.00 37.35 123 VAL A O 1
ATOM 1033 N N . GLU A 1 144 ? -32.571 62.295 43.245 1.00 33.42 124 GLU A N 1
ATOM 1034 C CA . GLU A 1 144 ? -34.013 62.384 42.993 1.00 37.75 124 GLU A CA 1
ATOM 1035 C C . GLU A 1 144 ? -34.277 61.655 41.674 1.00 40.07 124 GLU A C 1
ATOM 1036 O O . GLU A 1 144 ? -33.503 61.870 40.710 1.00 34.34 124 GLU A O 1
ATOM 1042 N N . ALA A 1 145 ? -35.333 60.862 41.612 1.00 34.95 125 ALA A N 1
ATOM 1043 C CA . ALA A 1 145 ? -35.669 60.116 40.377 1.00 34.03 125 ALA A CA 1
ATOM 1044 C C . ALA A 1 145 ? -37.161 60.280 40.035 1.00 36.78 125 ALA A C 1
ATOM 1045 O O . ALA A 1 145 ? -37.974 60.810 40.855 1.00 36.91 125 ALA A O 1
ATOM 1047 N N . ARG A 1 146 ? -37.477 60.022 38.778 1.00 36.71 126 ARG A N 1
ATOM 1048 C CA . ARG A 1 146 ? -38.866 59.918 38.299 1.00 36.41 126 ARG A CA 1
ATOM 1049 C C . ARG A 1 146 ? -38.939 58.834 37.226 1.00 39.78 126 ARG A C 1
ATOM 1050 O O . ARG A 1 146 ? -37.915 58.542 36.510 1.00 35.10 126 ARG A O 1
ATOM 1058 N N . ILE A 1 147 ? -40.108 58.222 37.171 1.00 35.01 127 ILE A N 1
ATOM 1059 C CA . ILE A 1 147 ? -40.451 57.137 36.211 1.00 36.27 127 ILE A 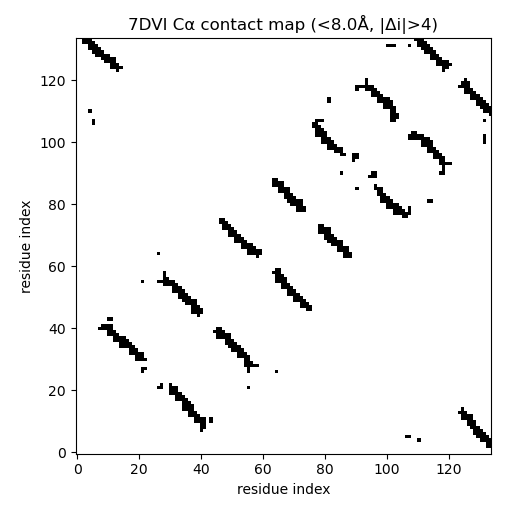CA 1
ATOM 1060 C C . ILE A 1 147 ? -41.793 57.495 35.603 1.00 36.80 127 ILE A C 1
ATOM 1061 O O . ILE A 1 147 ? -42.731 57.842 36.342 1.00 32.83 127 ILE A O 1
ATOM 1066 N N . SER A 1 148 ? -41.853 57.490 34.291 1.00 31.45 128 SER A N 1
ATOM 1067 C CA . SER A 1 148 ? -43.056 57.904 33.559 1.00 37.01 128 SER A CA 1
ATOM 1068 C C . SER A 1 148 ? -43.226 56.989 32.340 1.00 38.55 128 SER A C 1
ATOM 1069 O O . SER A 1 148 ? -42.396 57.065 31.431 1.00 33.48 128 SER A O 1
ATOM 1072 N N . LEU A 1 149 ? -44.194 56.060 32.381 1.00 33.89 129 LEU A N 1
ATOM 1073 C CA . LEU A 1 149 ? -44.480 55.121 31.267 1.00 32.03 129 LEU A CA 1
ATOM 1074 C C . LEU A 1 149 ? -45.948 55.261 30.839 1.00 34.21 129 LEU A C 1
ATOM 1075 O O . LEU A 1 149 ? -46.806 55.550 31.721 1.00 33.77 129 LEU A O 1
ATOM 1080 N N . HIS A 1 150 ? -46.225 55.017 29.556 1.00 32.75 130 HIS A N 1
ATOM 1081 C CA . HIS A 1 150 ? -47.463 55.394 28.831 1.00 37.19 130 HIS A CA 1
ATOM 1082 C C . HIS A 1 150 ? -47.725 54.294 27.823 1.00 39.66 130 HIS A C 1
ATOM 1083 O O . HIS A 1 150 ? -46.755 53.611 27.400 1.00 32.87 130 HIS A O 1
ATOM 1090 N N . GLY A 1 151 ? -48.997 54.129 27.473 1.00 37.63 131 GLY A N 1
ATOM 1091 C CA . GLY A 1 151 ? -49.477 52.996 26.665 1.00 39.24 131 GLY A CA 1
ATOM 1092 C C . GLY A 1 151 ? -49.335 53.278 25.182 1.00 38.84 131 GLY A C 1
ATOM 1093 O O . GLY A 1 151 ? -49.692 52.415 24.327 1.00 38.41 131 GLY A O 1
#

InterPro domains:
  IPR041013 Allene oxide cyclase barrel-like domain [PF18678] (16-129)